Protein AF-A0A6P8PNQ9-F1 (afdb_monomer_lite)

Radius of gyration: 48.05 Å; chains: 1; bounding box: 79×51×148 Å

Secondary structure (DSSP, 8-state):
--HHHHHHHHHHHS--PPPPPGGGS-TTTTS-SS-SS------S----HHHHHH-PPTTB-TTS-TTT-BTGGGTT--HHHHHHH-SS--TTSTTTT--STT-SS----TTHHHHHHHHHH--SS--S--GGG--------

Foldseek 3Di:
DDPVVVVVVVVVVVPDDPDDPPVPDDPVVPDPPDDPDDPPPPPDDDDDPVCVVPVDPWQQDPVDDPVCRHCNVPTPPPPVVVQVPDPDHDPPDPCVVVPVVPPPDDPPPPCVVVVVCCCVPPDPPPDPADVVNDPPDDDDD

pLDDT: mean 72.53, std 11.44, range [48.56, 91.75]

InterPro domains:
  IPR027901 Cilia and flagella associated protein 90 [PF15074] (41-127)
  IPR027901 Cilia and flagella associated protein 90 [PTHR34444] (7-140)

Organism: Geotrypetes seraphini (NCBI:txid260995)

Sequence (141 aa):
MSLDEEIETELKHLKKHKELPVSAQSAFTCIPSRRAKSKEYKAGGHDSVFDSIYKRPTGYDQKIHRDDREHAKHQGLDIHGQEIARPVAVLSSSIYGRYLERRVDPINRNFVRMGIIALDFYRKNGISKSLEDGYGAVVPS

Structure (mmCIF, N/CA/C/O backbone):
data_AF-A0A6P8PNQ9-F1
#
_entry.id   AF-A0A6P8PNQ9-F1
#
loop_
_atom_site.group_PDB
_atom_site.id
_atom_site.type_symbol
_atom_site.label_atom_id
_atom_site.label_alt_id
_atom_site.label_comp_id
_atom_site.label_asym_id
_atom_site.label_entity_id
_atom_site.label_seq_id
_atom_site.pdbx_PDB_ins_code
_atom_site.Cartn_x
_atom_site.Cartn_y
_atom_site.Cartn_z
_atom_site.occupancy
_atom_site.B_iso_or_equiv
_atom_site.auth_seq_id
_atom_site.auth_comp_id
_atom_site.auth_asym_id
_atom_site.auth_atom_id
_atom_site.pdbx_PDB_model_num
ATOM 1 N N . MET A 1 1 ? 34.106 -3.502 -95.878 1.00 50.12 1 MET A N 1
ATOM 2 C CA . MET A 1 1 ? 34.460 -3.280 -94.464 1.00 50.12 1 MET A CA 1
ATOM 3 C C . MET A 1 1 ? 35.843 -2.663 -94.471 1.00 50.12 1 MET A C 1
ATOM 5 O O . MET A 1 1 ? 36.713 -3.202 -95.143 1.00 50.12 1 MET A O 1
ATOM 9 N N . SER A 1 2 ? 35.970 -1.450 -93.943 1.00 62.66 2 SER A N 1
ATOM 10 C CA . SER A 1 2 ? 37.160 -0.600 -94.060 1.00 62.66 2 SER A CA 1
ATOM 11 C C . SER A 1 2 ? 38.240 -1.041 -93.076 1.00 62.66 2 SER A C 1
ATOM 13 O O . SER A 1 2 ? 37.950 -1.230 -91.899 1.00 62.66 2 SER A O 1
ATOM 15 N N . LEU A 1 3 ? 39.481 -1.156 -93.562 1.00 63.66 3 LEU A N 1
ATOM 16 C CA . LEU A 1 3 ? 40.680 -1.545 -92.797 1.00 63.66 3 LEU A CA 1
ATOM 17 C C . LEU A 1 3 ? 40.914 -0.687 -91.536 1.00 63.66 3 LEU A C 1
ATOM 19 O O . LEU A 1 3 ? 41.590 -1.117 -90.605 1.00 63.66 3 LEU A O 1
ATOM 23 N N . ASP A 1 4 ? 40.314 0.501 -91.482 1.00 63.31 4 ASP A N 1
ATOM 24 C CA . ASP A 1 4 ? 40.421 1.437 -90.364 1.00 63.31 4 ASP A CA 1
ATOM 25 C C . ASP A 1 4 ? 39.646 0.980 -89.108 1.00 63.31 4 ASP A C 1
ATOM 27 O O . ASP A 1 4 ? 40.039 1.307 -87.987 1.00 63.31 4 ASP A O 1
ATOM 31 N N . GLU A 1 5 ? 38.584 0.175 -89.258 1.00 62.53 5 GLU A N 1
ATOM 32 C CA . GLU A 1 5 ? 37.795 -0.330 -88.119 1.00 62.53 5 GLU A CA 1
ATOM 33 C C . GLU A 1 5 ? 38.499 -1.491 -87.394 1.00 62.53 5 GLU A C 1
ATOM 35 O O . GLU A 1 5 ? 38.432 -1.591 -86.166 1.00 62.53 5 GLU A O 1
ATOM 40 N N . GLU A 1 6 ? 39.241 -2.333 -88.121 1.00 63.28 6 GLU A N 1
ATOM 41 C CA . GLU A 1 6 ? 40.021 -3.436 -87.537 1.00 63.28 6 GLU A CA 1
ATOM 42 C C . GLU A 1 6 ? 41.171 -2.906 -86.663 1.00 63.28 6 GLU A C 1
ATOM 44 O O . GLU A 1 6 ? 41.369 -3.382 -85.542 1.00 63.28 6 GLU A O 1
ATOM 49 N N . ILE A 1 7 ? 41.854 -1.841 -87.099 1.00 60.56 7 ILE A N 1
ATOM 50 C CA . ILE A 1 7 ? 42.962 -1.216 -86.355 1.00 60.56 7 ILE A CA 1
ATOM 51 C C . ILE A 1 7 ? 42.472 -0.607 -85.032 1.00 60.56 7 ILE A C 1
ATOM 53 O O . ILE A 1 7 ? 43.121 -0.758 -83.993 1.00 60.56 7 ILE A O 1
ATOM 57 N N . GLU A 1 8 ? 41.306 0.043 -85.026 1.00 59.78 8 GLU A N 1
ATOM 58 C CA . GLU A 1 8 ? 40.725 0.586 -83.794 1.00 59.78 8 GLU A CA 1
ATOM 59 C C . GLU A 1 8 ? 40.331 -0.499 -82.788 1.00 59.78 8 GLU A C 1
ATOM 61 O O . GLU A 1 8 ? 40.443 -0.286 -81.574 1.00 59.78 8 GLU A O 1
ATOM 66 N N . THR A 1 9 ? 39.849 -1.651 -83.260 1.00 59.84 9 THR A N 1
ATOM 67 C CA . THR A 1 9 ? 39.515 -2.769 -82.372 1.00 59.84 9 THR A CA 1
ATOM 68 C C . THR A 1 9 ? 40.773 -3.385 -81.767 1.00 59.84 9 THR A C 1
ATOM 70 O O . THR A 1 9 ? 40.828 -3.531 -80.548 1.00 59.84 9 THR A O 1
ATOM 73 N N . GLU A 1 10 ? 41.830 -3.623 -82.542 1.00 59.53 10 GLU A N 1
ATOM 74 C CA . GLU A 1 10 ? 43.122 -4.140 -82.057 1.00 59.53 10 GLU A CA 1
ATOM 75 C C . GLU A 1 10 ? 43.781 -3.211 -81.015 1.00 59.53 10 GLU A C 1
ATOM 77 O O . GLU A 1 10 ? 44.230 -3.654 -79.951 1.00 59.53 10 GLU A O 1
ATOM 82 N N . LEU A 1 11 ? 43.731 -1.890 -81.223 1.00 59.50 11 LEU A N 1
ATOM 83 C CA . LEU A 1 11 ? 44.262 -0.906 -80.268 1.00 59.50 11 LEU A CA 1
ATOM 84 C C . LEU A 1 11 ? 43.487 -0.852 -78.938 1.00 59.50 11 LEU A C 1
ATOM 86 O O . LEU A 1 11 ? 44.066 -0.511 -77.900 1.00 59.50 11 LEU A O 1
ATOM 90 N N . LYS A 1 12 ? 42.196 -1.213 -78.929 1.00 54.84 12 LYS A N 1
ATOM 91 C CA . LYS A 1 12 ? 41.378 -1.306 -77.703 1.00 54.84 12 LYS A CA 1
ATOM 92 C C . LYS A 1 12 ? 41.739 -2.540 -76.860 1.00 54.84 12 LYS A C 1
ATOM 94 O O . LYS A 1 12 ? 41.637 -2.476 -75.635 1.00 54.84 12 LYS A O 1
ATOM 99 N N . HIS A 1 13 ? 42.241 -3.617 -77.471 1.00 55.91 13 HIS A N 1
ATOM 100 C CA . HIS A 1 13 ? 42.681 -4.831 -76.766 1.00 55.91 13 HIS A CA 1
ATOM 101 C C . HIS A 1 13 ? 44.096 -4.708 -76.165 1.00 55.91 13 HIS A C 1
ATOM 103 O O . HIS A 1 13 ? 44.398 -5.365 -75.166 1.00 55.91 13 HIS A O 1
ATOM 109 N N . LEU A 1 14 ? 44.934 -3.811 -76.698 1.00 51.44 14 LEU A N 1
ATOM 110 C CA . LEU A 1 14 ? 46.317 -3.573 -76.251 1.00 51.44 14 LEU A CA 1
ATOM 111 C C . LEU A 1 14 ? 46.456 -2.708 -74.979 1.00 51.44 14 LEU A C 1
ATOM 113 O O . LEU A 1 14 ? 47.542 -2.629 -74.407 1.00 51.44 14 LEU A O 1
ATOM 117 N N . LYS A 1 15 ? 45.374 -2.095 -74.476 1.00 49.41 15 LYS A N 1
ATOM 118 C CA . LYS A 1 15 ? 45.369 -1.269 -73.245 1.00 49.41 15 LYS A CA 1
ATOM 119 C C . LYS A 1 15 ? 45.020 -2.042 -71.964 1.00 49.41 15 LYS A C 1
ATOM 121 O O . LYS A 1 15 ? 44.459 -1.477 -71.027 1.00 49.41 15 LYS A O 1
ATOM 126 N N . LYS A 1 16 ? 45.352 -3.331 -71.874 1.00 52.56 16 LYS A N 1
ATOM 127 C CA . LYS A 1 16 ? 45.341 -4.036 -70.582 1.00 52.56 16 LYS A CA 1
ATOM 128 C C . LYS A 1 16 ? 46.708 -3.873 -69.928 1.00 52.56 16 LYS A C 1
ATOM 130 O O . LYS A 1 16 ? 47.699 -4.418 -70.408 1.00 52.56 16 LYS A O 1
ATOM 135 N N . HIS A 1 17 ? 46.774 -3.108 -68.840 1.00 55.28 17 HIS A N 1
ATOM 136 C CA . HIS A 1 17 ? 47.974 -3.072 -68.008 1.00 55.28 17 HIS A CA 1
ATOM 137 C C . HIS A 1 17 ? 48.250 -4.489 -67.495 1.00 55.28 17 HIS A C 1
ATOM 139 O O . HIS A 1 17 ? 47.367 -5.114 -66.912 1.00 55.28 17 HIS A O 1
ATOM 145 N N . LYS A 1 18 ? 49.456 -5.010 -67.757 1.00 61.34 18 LYS A N 1
ATOM 146 C CA . LYS A 1 18 ? 49.891 -6.310 -67.233 1.00 61.34 18 LYS A CA 1
ATOM 147 C C . LYS A 1 18 ? 49.781 -6.268 -65.711 1.00 61.34 18 LYS A C 1
ATOM 149 O O . LYS A 1 18 ? 50.406 -5.418 -65.079 1.00 61.34 18 LYS A O 1
ATOM 154 N N . GLU A 1 19 ? 48.979 -7.159 -65.141 1.00 69.50 19 GLU A N 1
ATOM 155 C CA . GLU A 1 19 ? 48.888 -7.298 -63.693 1.00 69.50 19 GLU A CA 1
ATOM 156 C C . GLU A 1 19 ? 50.256 -7.737 -63.165 1.00 69.50 19 GLU A C 1
ATOM 158 O O . GLU A 1 19 ? 50.859 -8.691 -63.662 1.00 69.50 19 GLU A O 1
ATOM 163 N N . LEU A 1 20 ? 50.784 -6.996 -62.191 1.00 75.94 20 LEU A N 1
ATOM 164 C CA . LEU A 1 20 ? 52.012 -7.385 -61.507 1.00 75.94 20 LEU A CA 1
ATOM 165 C C . LEU A 1 20 ? 51.790 -8.740 -60.812 1.00 75.94 20 LEU A C 1
ATOM 167 O O . LEU A 1 20 ? 50.669 -9.010 -60.363 1.00 75.94 20 LEU A O 1
ATOM 171 N N . PRO A 1 21 ? 52.826 -9.592 -60.690 1.00 81.31 21 PRO A N 1
ATOM 172 C CA . PRO A 1 21 ? 52.711 -10.838 -59.940 1.00 81.31 21 PRO A CA 1
ATOM 173 C C . PRO A 1 21 ? 52.250 -10.550 -58.508 1.00 81.31 21 PRO A C 1
ATOM 175 O O . PRO A 1 21 ? 52.577 -9.504 -57.952 1.00 81.31 21 PRO A O 1
ATOM 178 N N . VAL A 1 22 ? 51.512 -11.483 -57.900 1.00 72.62 22 VAL A N 1
ATOM 179 C CA . VAL A 1 22 ? 50.863 -11.310 -56.582 1.00 72.62 22 VAL A CA 1
ATOM 180 C C . VAL A 1 22 ? 51.835 -10.815 -55.501 1.00 72.62 22 VAL A C 1
ATOM 182 O O . VAL A 1 22 ? 51.461 -9.999 -54.667 1.00 72.62 22 VAL A O 1
ATOM 185 N N . SER A 1 23 ? 53.100 -11.242 -55.550 1.00 77.44 23 SER A N 1
ATOM 186 C CA . SER A 1 23 ? 54.154 -10.814 -54.618 1.00 77.44 23 SER A CA 1
ATOM 187 C C . SER A 1 23 ? 54.575 -9.345 -54.752 1.00 77.44 23 SER A C 1
ATOM 189 O O . SER A 1 23 ? 55.142 -8.792 -53.815 1.00 77.44 23 SER A O 1
ATOM 191 N N . ALA A 1 24 ? 54.313 -8.713 -55.898 1.00 79.00 24 ALA A N 1
ATOM 192 C CA . ALA A 1 24 ? 54.629 -7.316 -56.193 1.00 79.00 24 ALA A CA 1
ATOM 193 C C . ALA A 1 24 ? 53.394 -6.396 -56.139 1.00 79.00 24 ALA A C 1
ATOM 195 O O . ALA A 1 24 ? 53.514 -5.190 -56.360 1.00 79.00 24 ALA A O 1
ATOM 196 N N . GLN A 1 25 ? 52.206 -6.941 -55.858 1.00 79.38 25 GLN A N 1
ATOM 197 C CA . GLN A 1 25 ? 51.001 -6.142 -55.660 1.00 79.38 25 GLN A CA 1
ATOM 198 C C . GLN A 1 25 ? 51.011 -5.521 -54.257 1.00 79.38 25 GLN A C 1
ATOM 200 O O . GLN A 1 25 ? 51.258 -6.191 -53.257 1.00 79.38 25 GLN A O 1
ATOM 205 N N . SER A 1 26 ? 50.741 -4.218 -54.175 1.00 81.19 26 SER A N 1
ATOM 206 C CA . SER A 1 26 ? 50.603 -3.522 -52.893 1.00 81.19 26 SER A CA 1
ATOM 207 C C . SER A 1 26 ? 49.294 -3.920 -52.212 1.00 81.19 26 SER A C 1
ATOM 209 O O . SER A 1 26 ? 48.261 -4.027 -52.864 1.00 81.19 26 SER A O 1
ATOM 211 N N . ALA A 1 27 ? 49.286 -4.049 -50.883 1.00 72.31 27 ALA A N 1
ATOM 212 C CA . ALA A 1 27 ? 48.068 -4.352 -50.120 1.00 72.31 27 ALA A CA 1
ATOM 213 C C . ALA A 1 27 ? 46.919 -3.348 -50.372 1.00 72.31 27 ALA A C 1
ATOM 215 O O . ALA A 1 27 ? 45.748 -3.667 -50.168 1.00 72.31 27 ALA A O 1
ATOM 216 N N . PHE A 1 28 ? 47.243 -2.145 -50.855 1.00 72.69 28 PHE A N 1
ATOM 217 C CA . PHE A 1 28 ? 46.276 -1.091 -51.150 1.00 72.69 28 PHE A CA 1
ATOM 218 C C . PHE A 1 28 ? 45.664 -1.172 -52.560 1.00 72.69 28 PHE A C 1
ATOM 220 O O . PHE A 1 28 ? 44.659 -0.508 -52.802 1.00 72.69 28 PHE A O 1
ATOM 227 N N . THR A 1 29 ? 46.195 -1.985 -53.486 1.00 71.75 29 THR A N 1
ATOM 228 C CA . THR A 1 29 ? 45.613 -2.118 -54.842 1.00 71.75 29 THR A CA 1
ATOM 229 C C . THR A 1 29 ? 44.303 -2.901 -54.845 1.00 71.75 29 THR A C 1
ATOM 231 O O . THR A 1 29 ? 43.481 -2.708 -55.734 1.00 71.75 29 THR A O 1
ATOM 234 N N . CYS A 1 30 ? 44.077 -3.747 -53.837 1.00 67.62 30 CYS A N 1
ATOM 235 C CA . CYS A 1 30 ? 42.859 -4.549 -53.691 1.00 67.62 30 CYS A CA 1
ATOM 236 C C . CYS A 1 30 ? 41.751 -3.826 -52.899 1.00 67.62 30 CYS A C 1
ATOM 238 O O . CYS A 1 30 ? 40.717 -4.413 -52.584 1.00 67.62 30 CYS A O 1
ATOM 240 N N . ILE A 1 31 ? 41.938 -2.548 -52.549 1.00 73.00 31 ILE A N 1
ATOM 241 C CA . ILE A 1 31 ? 40.913 -1.782 -51.840 1.00 73.00 31 ILE A CA 1
ATOM 242 C C . ILE A 1 31 ? 39.982 -1.149 -52.881 1.00 73.00 31 ILE A C 1
ATOM 244 O O . ILE A 1 31 ? 40.389 -0.216 -53.576 1.00 73.00 31 ILE A O 1
ATOM 248 N N . PRO A 1 32 ? 38.729 -1.618 -53.017 1.00 74.06 32 PRO A N 1
ATOM 249 C CA . PRO A 1 32 ? 37.796 -1.032 -53.966 1.00 74.06 32 PRO A CA 1
ATOM 250 C C . PRO A 1 32 ? 37.542 0.439 -53.617 1.00 74.06 32 PRO A C 1
ATOM 252 O O . PRO A 1 32 ? 37.218 0.776 -52.477 1.00 74.06 32 PRO A O 1
ATOM 255 N N . SER A 1 33 ? 37.646 1.317 -54.618 1.00 69.31 33 SER A N 1
ATOM 256 C CA . SER A 1 33 ? 37.490 2.776 -54.478 1.00 69.31 33 SER A CA 1
ATOM 257 C C . SER A 1 33 ? 36.119 3.205 -53.941 1.00 69.31 33 SER A C 1
ATOM 259 O O . SER A 1 33 ? 35.973 4.297 -53.389 1.00 69.31 33 SER A O 1
ATOM 261 N N . ARG A 1 34 ? 35.104 2.341 -54.061 1.00 65.12 34 ARG A N 1
ATOM 262 C CA . ARG A 1 34 ? 33.787 2.504 -53.442 1.00 65.12 34 ARG A CA 1
ATOM 263 C C . ARG A 1 34 ? 33.301 1.204 -52.822 1.00 65.12 34 ARG A C 1
ATOM 265 O O . ARG A 1 34 ? 33.360 0.135 -53.422 1.00 65.12 34 ARG A O 1
ATOM 272 N N . ARG A 1 35 ? 32.713 1.328 -51.632 1.00 65.81 35 ARG A N 1
ATOM 273 C CA . ARG A 1 35 ? 31.937 0.261 -50.997 1.00 65.81 35 ARG A CA 1
ATOM 274 C C . ARG A 1 35 ? 30.667 0.039 -51.830 1.00 65.81 35 ARG A C 1
ATOM 276 O O . ARG A 1 35 ? 29.789 0.890 -51.825 1.00 65.81 35 ARG A O 1
ATOM 283 N N . ALA A 1 36 ? 30.575 -1.084 -52.544 1.00 65.06 36 ALA A N 1
ATOM 284 C CA . ALA A 1 36 ? 29.428 -1.406 -53.407 1.00 65.06 36 ALA A CA 1
ATOM 285 C C . ALA A 1 36 ? 28.117 -1.657 -52.636 1.00 65.06 36 ALA A C 1
ATOM 287 O O . ALA A 1 36 ? 27.040 -1.664 -53.222 1.00 65.06 36 ALA A O 1
ATOM 288 N N . LYS A 1 37 ? 28.201 -1.871 -51.319 1.00 62.41 37 LYS A N 1
ATOM 289 C CA . LYS A 1 37 ? 27.037 -2.083 -50.459 1.00 62.41 37 LYS A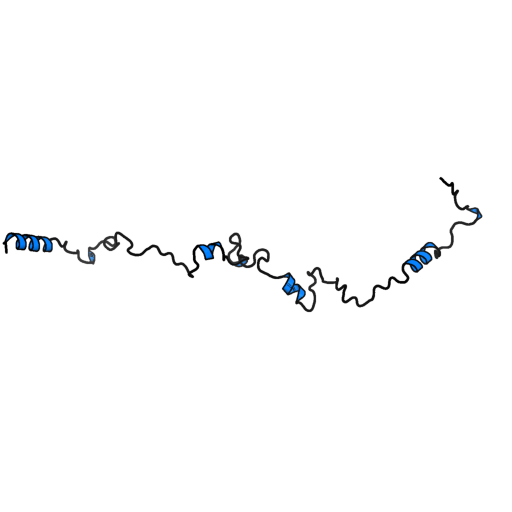 CA 1
ATOM 290 C C . LYS A 1 37 ? 26.664 -0.791 -49.743 1.00 62.41 37 LYS A C 1
ATOM 292 O O . LYS A 1 37 ? 27.542 -0.110 -49.201 1.00 62.41 37 LYS A O 1
ATOM 297 N N . SER A 1 38 ? 25.364 -0.500 -49.699 1.00 62.28 38 SER A N 1
ATOM 298 C CA . SER A 1 38 ? 24.780 0.474 -48.777 1.00 62.28 38 SER A CA 1
ATOM 299 C C . SER A 1 38 ? 25.313 0.203 -47.365 1.00 62.28 38 SER A C 1
ATOM 301 O O . SER A 1 38 ? 25.502 -0.945 -46.953 1.00 62.28 38 SER A O 1
ATOM 303 N N . LYS A 1 39 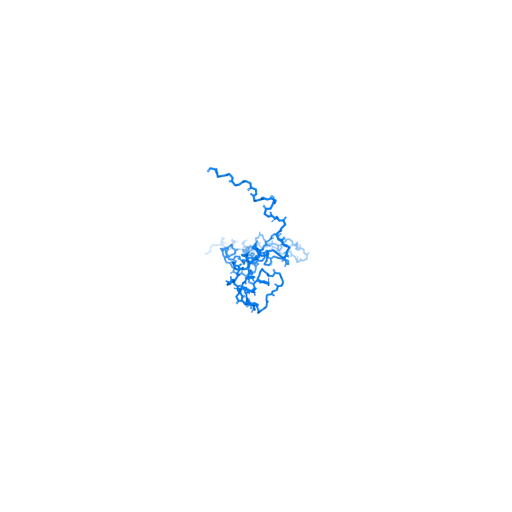? 25.624 1.266 -46.616 1.00 59.72 39 LYS A N 1
ATOM 304 C CA . LYS A 1 39 ? 26.013 1.176 -45.202 1.00 59.72 39 LYS A CA 1
ATOM 305 C C . LYS A 1 39 ? 24.762 0.832 -44.383 1.00 59.72 39 LYS A C 1
ATOM 307 O O . LYS A 1 39 ? 24.223 1.660 -43.664 1.00 59.72 39 LYS A O 1
ATOM 312 N N . GLU A 1 40 ? 24.262 -0.385 -44.535 1.00 55.97 40 GLU A N 1
ATOM 313 C CA . GLU A 1 40 ? 23.192 -0.899 -43.695 1.00 55.97 40 GLU A CA 1
ATOM 314 C C . GLU A 1 40 ? 23.811 -1.375 -42.386 1.00 55.97 40 GLU A C 1
ATOM 316 O O . GLU A 1 40 ? 24.274 -2.506 -42.254 1.00 55.97 40 GLU A O 1
ATOM 321 N N . TYR A 1 41 ? 23.849 -0.480 -41.402 1.00 52.53 41 TYR A N 1
ATOM 322 C CA . TYR A 1 41 ? 24.041 -0.866 -40.011 1.00 52.53 41 TYR A CA 1
ATOM 323 C C . TYR A 1 41 ? 22.769 -1.580 -39.538 1.00 52.53 41 TYR A C 1
ATOM 325 O O . TYR A 1 41 ? 21.961 -1.006 -38.819 1.00 52.53 41 TYR A O 1
ATOM 333 N N . LYS A 1 42 ? 22.539 -2.823 -39.970 1.00 53.94 42 LYS A N 1
ATOM 334 C CA . LYS A 1 42 ? 21.472 -3.645 -39.386 1.00 53.94 42 LYS A CA 1
ATOM 335 C C . LYS A 1 42 ? 22.019 -4.359 -38.165 1.00 53.94 42 LYS A C 1
ATOM 337 O O . LYS A 1 42 ? 22.294 -5.554 -38.185 1.00 53.94 42 LYS A O 1
ATOM 342 N N . ALA A 1 43 ? 22.215 -3.586 -37.104 1.00 49.44 43 ALA A N 1
ATOM 343 C CA . ALA A 1 43 ? 22.347 -4.142 -35.772 1.00 49.44 43 ALA A CA 1
ATOM 344 C C . ALA A 1 43 ? 20.939 -4.502 -35.275 1.00 49.44 43 ALA A C 1
ATOM 346 O O . ALA A 1 43 ? 20.243 -3.635 -34.773 1.00 49.44 43 ALA A O 1
ATOM 347 N N . GLY A 1 44 ? 20.543 -5.764 -35.479 1.00 48.56 44 GLY A N 1
ATOM 348 C CA . GLY A 1 44 ? 19.503 -6.472 -34.719 1.00 48.56 44 GLY A CA 1
ATOM 349 C C . GLY A 1 44 ? 18.060 -5.959 -34.821 1.00 48.56 44 GLY A C 1
ATOM 350 O O . GLY A 1 44 ? 17.739 -4.911 -34.288 1.00 48.56 44 GLY A O 1
ATOM 351 N N . GLY A 1 45 ? 17.175 -6.783 -35.394 1.00 53.53 45 GLY A N 1
ATOM 352 C CA . GLY A 1 45 ? 15.718 -6.654 -35.243 1.00 53.53 45 GLY A CA 1
ATOM 353 C C . GLY A 1 45 ? 15.096 -5.535 -36.078 1.00 53.53 45 GLY A C 1
ATOM 354 O O . GLY A 1 45 ? 15.391 -4.359 -35.913 1.00 53.53 45 GLY A O 1
ATOM 355 N N . HIS A 1 46 ? 14.232 -5.899 -37.019 1.00 52.16 46 HIS A N 1
ATOM 356 C CA . HIS A 1 46 ? 13.524 -4.944 -37.864 1.00 52.16 46 HIS A CA 1
ATOM 357 C C . HIS A 1 46 ? 12.389 -4.249 -37.097 1.00 52.16 46 HIS A C 1
ATOM 359 O O . HIS A 1 46 ? 11.230 -4.609 -37.270 1.00 52.16 46 HIS A O 1
ATOM 365 N N . ASP A 1 47 ? 12.719 -3.217 -36.328 1.00 62.84 47 ASP A N 1
ATOM 366 C CA . ASP A 1 47 ? 11.756 -2.188 -35.942 1.00 62.84 47 ASP A CA 1
ATOM 367 C C . ASP A 1 47 ? 11.917 -0.998 -36.892 1.00 62.84 47 ASP A C 1
ATOM 369 O O . ASP A 1 47 ? 13.032 -0.569 -37.211 1.00 62.84 47 ASP A O 1
ATOM 373 N N . SER A 1 48 ? 10.804 -0.471 -37.405 1.00 77.25 48 SER A N 1
ATOM 374 C CA . SER A 1 48 ? 10.841 0.778 -38.166 1.00 77.25 48 SER A CA 1
ATOM 375 C C . SER A 1 48 ? 11.437 1.894 -37.292 1.00 77.25 48 SER A C 1
ATOM 377 O O . SER A 1 48 ? 11.323 1.857 -36.067 1.00 77.25 48 SER A O 1
ATOM 379 N N . VAL A 1 49 ? 12.062 2.921 -37.890 1.00 80.38 49 VAL A N 1
ATOM 380 C CA . VAL A 1 49 ? 12.570 4.082 -37.121 1.00 80.38 49 VAL A CA 1
ATOM 381 C C . VAL A 1 49 ? 11.466 4.652 -36.224 1.00 80.38 49 VAL A C 1
ATOM 383 O O . VAL A 1 49 ? 11.718 5.001 -35.074 1.00 80.38 49 VAL A O 1
ATOM 386 N N . PHE A 1 50 ? 10.230 4.655 -36.722 1.00 83.00 50 PHE A N 1
ATOM 387 C CA . PHE A 1 50 ? 9.044 4.993 -35.951 1.00 83.00 50 PHE A CA 1
ATOM 388 C C . PHE A 1 50 ? 8.882 4.091 -34.715 1.00 83.00 50 PHE A C 1
ATOM 390 O O . PHE A 1 50 ? 8.885 4.591 -33.593 1.00 83.00 50 PHE A O 1
ATOM 397 N N . ASP A 1 51 ? 8.821 2.771 -34.885 1.00 79.38 51 ASP A N 1
ATOM 398 C CA . ASP A 1 51 ? 8.667 1.835 -33.765 1.00 79.38 51 ASP A CA 1
ATOM 399 C C . ASP A 1 51 ? 9.807 1.958 -32.741 1.00 79.38 51 ASP A C 1
ATOM 401 O O . ASP A 1 51 ? 9.548 1.996 -31.543 1.00 79.38 51 ASP A O 1
ATOM 405 N N . SER A 1 52 ? 11.054 2.159 -33.171 1.00 72.31 52 SER A N 1
ATOM 406 C CA . SER A 1 52 ? 12.182 2.371 -32.243 1.00 72.31 52 SER A CA 1
ATOM 407 C C . SER A 1 52 ? 12.065 3.641 -31.382 1.00 72.31 52 SER A C 1
ATOM 409 O O . SER A 1 52 ? 12.608 3.720 -30.274 1.00 72.31 52 SER A O 1
ATOM 411 N N . ILE A 1 53 ? 11.373 4.667 -31.886 1.00 74.75 53 ILE A N 1
ATOM 412 C CA . ILE A 1 53 ? 11.162 5.928 -31.172 1.00 74.75 53 ILE A CA 1
ATOM 413 C C . ILE A 1 53 ? 9.938 5.814 -30.261 1.00 74.75 53 ILE A C 1
ATOM 415 O O . ILE A 1 53 ? 10.009 6.240 -29.108 1.00 74.75 53 ILE A O 1
ATOM 419 N N . TYR A 1 54 ? 8.848 5.227 -30.758 1.00 77.62 54 TYR A N 1
ATOM 420 C CA . TYR A 1 54 ? 7.532 5.278 -30.114 1.00 77.62 54 TYR A CA 1
ATOM 421 C C . TYR A 1 54 ? 7.143 4.007 -29.347 1.00 77.62 54 TYR A C 1
ATOM 423 O O . TYR A 1 54 ? 6.337 4.092 -28.426 1.00 77.62 54 TYR A O 1
ATOM 431 N N . LYS A 1 55 ? 7.721 2.846 -29.668 1.00 76.44 55 LYS A N 1
ATOM 432 C CA . LYS A 1 55 ? 7.493 1.560 -28.984 1.00 76.44 55 LYS A CA 1
ATOM 433 C C . LYS A 1 55 ? 8.684 1.140 -28.123 1.00 76.44 55 LYS A C 1
ATOM 435 O O . LYS A 1 55 ? 8.974 -0.048 -27.992 1.00 76.44 55 LYS A O 1
ATOM 440 N N . ARG A 1 56 ? 9.400 2.095 -27.520 1.00 73.06 56 ARG A N 1
ATOM 441 C CA . ARG A 1 56 ? 10.425 1.723 -26.535 1.00 73.06 56 ARG A CA 1
ATOM 442 C C . ARG A 1 56 ? 9.767 0.977 -25.375 1.00 73.06 56 ARG A C 1
ATOM 444 O O . ARG A 1 56 ? 8.708 1.416 -24.920 1.00 73.06 56 ARG A O 1
ATOM 451 N N . PRO A 1 57 ? 10.391 -0.100 -24.873 1.00 72.69 57 PRO A N 1
ATOM 452 C CA . PRO A 1 57 ? 9.882 -0.797 -23.706 1.00 72.69 57 PRO A CA 1
ATOM 453 C C . PRO A 1 57 ? 9.759 0.193 -22.544 1.00 72.69 57 PRO A C 1
ATOM 455 O O . PRO A 1 57 ? 10.716 0.877 -22.167 1.00 72.69 57 PRO A O 1
ATOM 458 N N . THR A 1 58 ? 8.545 0.314 -22.012 1.00 71.44 58 THR A N 1
ATOM 459 C CA . THR A 1 58 ? 8.250 1.142 -20.844 1.00 71.44 58 THR A CA 1
ATOM 460 C C . THR A 1 58 ? 9.047 0.623 -19.652 1.00 71.44 58 THR A C 1
ATOM 462 O O . THR A 1 58 ? 8.983 -0.566 -19.353 1.00 71.44 58 THR A O 1
ATOM 465 N N . GLY A 1 59 ? 9.789 1.501 -18.974 1.00 72.81 59 GLY A N 1
ATOM 466 C CA . GLY A 1 59 ? 10.642 1.131 -17.839 1.00 72.81 59 GLY A CA 1
ATOM 467 C C . GLY A 1 59 ? 12.127 0.950 -18.162 1.00 72.81 59 GLY A C 1
ATOM 468 O O . GLY A 1 59 ? 12.880 0.604 -17.260 1.00 72.81 59 GLY A O 1
ATOM 469 N N . TYR A 1 60 ? 12.556 1.219 -19.402 1.00 78.00 60 TYR A N 1
ATOM 470 C CA . TYR A 1 60 ? 13.974 1.302 -19.764 1.00 78.00 60 TYR A CA 1
ATOM 471 C C . TYR A 1 60 ? 14.542 2.705 -19.489 1.00 78.00 60 TYR A C 1
ATOM 473 O O . TYR A 1 60 ? 14.227 3.660 -20.208 1.00 78.00 60 TYR A O 1
ATOM 481 N N . ASP A 1 61 ? 15.415 2.838 -18.486 1.00 85.31 61 ASP A N 1
ATOM 482 C CA . ASP A 1 61 ? 16.155 4.082 -18.222 1.00 85.31 61 ASP A CA 1
ATOM 483 C C . ASP A 1 61 ? 17.587 3.990 -18.772 1.00 85.31 61 ASP A C 1
ATOM 485 O O . ASP A 1 61 ? 18.430 3.232 -18.302 1.00 85.31 61 ASP A O 1
ATOM 489 N N . GLN A 1 62 ? 17.890 4.787 -19.797 1.00 83.81 62 GLN A N 1
AT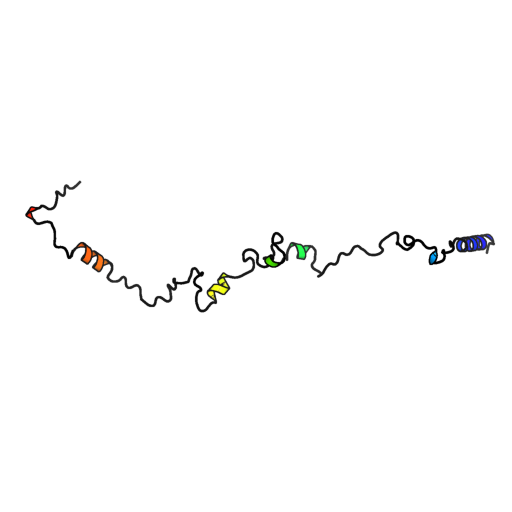OM 490 C CA . GLN A 1 62 ? 19.213 4.800 -20.431 1.00 83.81 62 GLN A CA 1
ATOM 491 C C . GLN A 1 62 ? 20.305 5.466 -19.578 1.00 83.81 62 GLN A C 1
ATOM 493 O O . GLN A 1 62 ? 21.484 5.353 -19.916 1.00 83.81 62 GLN A O 1
ATOM 498 N N . LYS A 1 63 ? 19.930 6.204 -18.523 1.00 87.06 63 LYS A N 1
ATOM 499 C CA . LYS A 1 63 ? 20.865 6.976 -17.689 1.00 87.06 63 LYS A CA 1
ATOM 500 C C . LYS A 1 63 ? 21.543 6.136 -16.612 1.00 87.06 63 LYS A C 1
ATOM 502 O O . LYS A 1 63 ? 22.537 6.584 -16.048 1.00 87.06 63 LYS A O 1
ATOM 507 N N . ILE A 1 64 ? 21.007 4.956 -16.322 1.00 88.38 64 ILE A N 1
ATOM 508 C CA . ILE A 1 64 ? 21.526 4.060 -15.291 1.00 88.38 64 ILE A CA 1
ATOM 509 C C . ILE A 1 64 ? 22.378 2.941 -15.893 1.00 88.38 64 ILE A C 1
ATOM 511 O O . ILE A 1 64 ? 22.434 2.739 -17.118 1.00 88.38 64 ILE A O 1
ATOM 515 N N . HIS A 1 65 ? 23.103 2.256 -15.008 1.00 91.75 65 HIS A N 1
ATOM 516 C CA . HIS A 1 65 ? 23.982 1.156 -15.376 1.00 91.75 65 HIS A CA 1
ATOM 517 C C . HIS A 1 65 ? 23.210 0.073 -16.131 1.00 91.75 65 HIS A C 1
ATOM 519 O O . HIS A 1 65 ? 22.021 -0.114 -15.892 1.00 91.75 65 HIS A O 1
ATOM 525 N N . ARG A 1 66 ? 23.889 -0.621 -17.060 1.00 86.00 66 ARG A N 1
ATOM 526 C CA . ARG A 1 66 ? 23.273 -1.576 -17.995 1.00 86.00 66 ARG A CA 1
ATOM 527 C C . ARG A 1 66 ? 22.397 -2.613 -17.288 1.00 86.00 66 ARG A C 1
ATOM 529 O O . ARG A 1 66 ? 21.332 -2.922 -17.811 1.00 86.00 66 ARG A O 1
ATOM 536 N N . ASP A 1 67 ? 22.841 -3.077 -16.127 1.00 84.19 67 ASP A N 1
ATOM 537 C CA . ASP A 1 67 ? 22.174 -4.129 -15.355 1.00 84.19 67 ASP A CA 1
ATOM 538 C C . ASP A 1 67 ? 20.935 -3.623 -14.597 1.00 84.19 67 ASP A C 1
ATOM 540 O O . ASP A 1 67 ? 20.008 -4.389 -14.374 1.00 84.19 67 ASP A O 1
ATOM 544 N N . ASP A 1 68 ? 20.874 -2.325 -14.280 1.00 85.12 68 ASP A N 1
ATOM 545 C CA . ASP A 1 68 ? 19.760 -1.722 -13.534 1.00 85.12 68 ASP A CA 1
ATOM 546 C C . ASP A 1 68 ? 18.716 -1.064 -14.449 1.00 85.12 68 ASP A C 1
ATOM 548 O O . ASP A 1 68 ? 17.709 -0.555 -13.963 1.00 85.12 68 ASP A O 1
ATOM 552 N N . ARG A 1 69 ? 18.955 -1.022 -15.772 1.00 87.44 69 ARG A N 1
ATOM 553 C CA . ARG A 1 69 ? 18.109 -0.291 -16.744 1.00 87.44 69 ARG A CA 1
ATOM 554 C C . ARG A 1 69 ? 16.663 -0.732 -16.739 1.00 87.44 69 ARG A C 1
ATOM 556 O O . ARG A 1 69 ? 15.793 0.077 -17.057 1.00 87.44 69 ARG A O 1
ATOM 563 N N . GLU A 1 70 ? 16.442 -2.008 -16.470 1.00 84.19 70 GLU A N 1
ATOM 564 C CA . GLU A 1 70 ? 15.129 -2.619 -16.488 1.00 84.19 70 GLU A CA 1
ATOM 565 C C . GLU A 1 70 ? 14.378 -2.290 -15.195 1.00 84.19 70 GLU A C 1
ATOM 567 O O . GLU A 1 70 ? 14.895 -2.451 -14.093 1.00 84.19 70 GLU A O 1
ATOM 572 N N . HIS A 1 71 ? 13.144 -1.802 -15.333 1.00 84.56 71 HIS A N 1
ATOM 573 C CA . HIS A 1 71 ? 12.277 -1.438 -14.210 1.00 84.56 71 HIS A CA 1
ATOM 574 C C . HIS A 1 71 ? 12.855 -0.381 -13.264 1.00 84.56 71 HIS A C 1
ATOM 576 O O . HIS A 1 71 ? 12.522 -0.332 -12.073 1.00 84.56 71 HIS A O 1
ATOM 582 N N . ALA A 1 72 ? 13.670 0.524 -13.809 1.00 87.19 72 ALA A N 1
ATOM 583 C CA . ALA A 1 72 ? 14.175 1.686 -13.096 1.00 87.19 72 ALA A CA 1
ATOM 584 C C . ALA A 1 72 ? 13.035 2.412 -12.367 1.00 87.19 72 ALA A C 1
ATOM 586 O O . ALA A 1 72 ? 12.002 2.727 -12.965 1.00 87.19 72 ALA A O 1
ATOM 587 N N . LYS A 1 73 ? 13.210 2.695 -11.070 1.00 84.56 73 LYS A N 1
ATOM 588 C CA . LYS A 1 73 ? 12.187 3.359 -10.234 1.00 84.56 73 LYS A CA 1
ATOM 589 C C . LYS A 1 73 ? 10.830 2.643 -10.248 1.00 84.56 73 LYS A C 1
ATOM 591 O O . LYS A 1 73 ? 9.794 3.295 -10.144 1.00 84.56 73 LYS A O 1
ATOM 596 N N . HIS A 1 74 ? 10.841 1.321 -10.406 1.00 82.31 74 HIS A N 1
ATOM 597 C CA . HIS A 1 74 ? 9.646 0.485 -10.485 1.00 82.31 74 HIS A CA 1
ATOM 598 C C . HIS A 1 74 ? 8.742 0.767 -11.6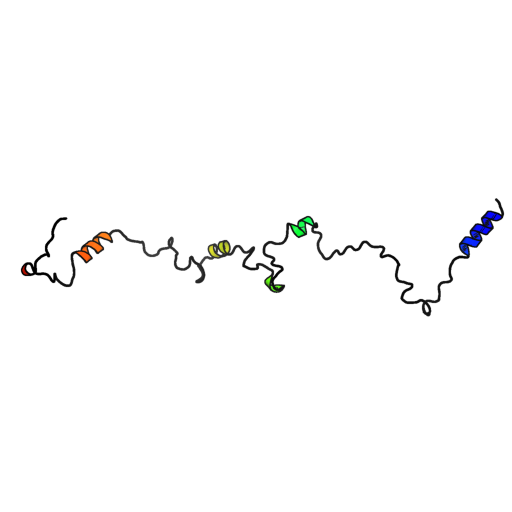96 1.00 82.31 74 HIS A C 1
ATOM 600 O O . HIS A 1 74 ? 7.574 0.380 -11.710 1.00 82.31 74 HIS A O 1
ATOM 606 N N . GLN A 1 75 ? 9.255 1.434 -12.734 1.00 82.56 75 GLN A N 1
ATOM 607 C CA . GLN A 1 75 ? 8.478 1.689 -13.942 1.00 82.56 75 GLN A CA 1
ATOM 608 C C . GLN A 1 75 ? 8.189 0.384 -14.696 1.00 82.56 75 GLN A C 1
ATOM 610 O O . GLN A 1 75 ? 9.083 -0.421 -14.955 1.00 82.56 75 GLN A O 1
ATOM 615 N N . GLY A 1 76 ? 6.925 0.182 -15.067 1.00 81.00 76 GLY A N 1
ATOM 616 C CA . GLY A 1 76 ? 6.478 -1.034 -15.754 1.00 81.00 76 GLY A CA 1
ATOM 617 C C . GLY A 1 76 ? 6.222 -2.233 -14.833 1.00 81.00 76 GLY A C 1
ATOM 618 O O . GLY A 1 76 ? 5.851 -3.288 -15.336 1.00 81.00 76 GLY A O 1
ATOM 619 N N . LEU A 1 77 ? 6.372 -2.083 -13.511 1.00 84.81 77 LEU A N 1
ATOM 620 C CA . LEU A 1 77 ? 5.958 -3.091 -12.535 1.00 84.81 77 LEU A CA 1
ATOM 621 C C . LEU A 1 77 ? 4.619 -2.697 -11.905 1.00 84.81 77 LEU A C 1
ATOM 623 O O . LEU A 1 77 ? 4.489 -1.614 -11.336 1.00 84.81 77 LEU A O 1
ATOM 627 N N . ASP A 1 78 ? 3.638 -3.599 -11.946 1.00 88.56 78 ASP A N 1
ATOM 628 C CA . ASP A 1 78 ? 2.398 -3.455 -11.175 1.00 88.56 78 ASP A CA 1
ATOM 629 C C . ASP A 1 78 ? 2.600 -3.955 -9.739 1.00 88.56 78 ASP A C 1
ATOM 631 O O . ASP A 1 78 ? 2.155 -5.035 -9.346 1.00 88.56 78 ASP A O 1
ATOM 635 N N . ILE A 1 79 ? 3.332 -3.168 -8.950 1.00 85.00 79 ILE A N 1
ATOM 636 C CA . ILE A 1 79 ? 3.606 -3.494 -7.544 1.00 85.00 79 ILE A CA 1
ATOM 637 C C . ILE A 1 79 ? 2.303 -3.567 -6.752 1.00 85.00 79 ILE A C 1
ATOM 639 O O . ILE A 1 79 ? 2.140 -4.449 -5.916 1.00 85.00 79 ILE A O 1
ATOM 643 N N . HIS A 1 80 ? 1.358 -2.670 -7.030 1.00 85.62 80 HIS A N 1
ATOM 644 C CA . HIS A 1 80 ? 0.113 -2.596 -6.281 1.00 85.62 80 HIS A CA 1
ATOM 645 C C . HIS A 1 80 ? -0.761 -3.836 -6.493 1.00 85.62 80 HIS A C 1
ATOM 647 O O . HIS A 1 80 ? -1.205 -4.439 -5.515 1.00 85.62 80 HIS A O 1
ATOM 653 N N . GLY A 1 81 ? -0.961 -4.256 -7.746 1.00 88.00 81 GLY A N 1
ATOM 654 C CA . GLY A 1 81 ? -1.707 -5.473 -8.060 1.00 88.00 81 GLY A CA 1
ATOM 655 C C . GLY A 1 81 ? -1.049 -6.715 -7.462 1.00 88.00 81 GLY A C 1
ATOM 656 O O . GLY A 1 81 ? -1.728 -7.555 -6.870 1.00 88.00 81 GLY A O 1
ATOM 657 N N . GLN A 1 82 ? 0.283 -6.798 -7.523 1.00 88.56 82 GLN A N 1
ATOM 658 C CA . GLN A 1 82 ? 1.035 -7.887 -6.896 1.00 88.56 82 GLN A CA 1
ATOM 659 C C . GLN A 1 82 ? 0.906 -7.889 -5.368 1.00 88.56 82 GLN A C 1
ATOM 661 O O . GLN A 1 82 ? 0.756 -8.953 -4.768 1.00 88.56 82 GLN A O 1
ATOM 666 N N . GLU A 1 83 ? 0.949 -6.723 -4.722 1.00 86.69 83 GLU A N 1
ATOM 667 C CA . GLU A 1 83 ? 0.776 -6.601 -3.274 1.00 86.69 83 GLU A CA 1
ATOM 668 C C . GLU A 1 83 ? -0.638 -6.974 -2.821 1.00 86.69 83 GLU A C 1
ATOM 670 O O . GLU A 1 83 ? -0.770 -7.664 -1.812 1.00 86.69 83 GLU A O 1
ATOM 675 N N . ILE A 1 84 ? -1.678 -6.583 -3.566 1.00 84.12 84 ILE A N 1
ATOM 676 C CA . ILE A 1 84 ? -3.074 -6.951 -3.271 1.00 84.12 84 ILE A CA 1
ATOM 677 C C . ILE A 1 84 ? -3.311 -8.450 -3.459 1.00 84.12 84 ILE A C 1
ATOM 679 O O . ILE A 1 84 ? -4.024 -9.062 -2.667 1.00 84.12 84 ILE A O 1
ATOM 683 N N . ALA A 1 85 ? -2.719 -9.057 -4.489 1.00 87.44 85 ALA A N 1
ATOM 684 C CA . ALA A 1 85 ? -2.884 -10.482 -4.766 1.00 87.44 85 ALA A CA 1
ATOM 685 C C . ALA A 1 85 ? -2.243 -11.386 -3.696 1.00 87.44 85 ALA A C 1
ATOM 687 O O . ALA A 1 85 ? -2.514 -12.589 -3.656 1.00 87.44 85 ALA A O 1
ATOM 688 N N . ARG A 1 86 ? -1.385 -10.840 -2.823 1.00 84.69 86 ARG A N 1
ATOM 689 C CA . ARG A 1 86 ? -0.767 -11.618 -1.749 1.00 84.69 86 ARG A CA 1
ATOM 690 C C . ARG A 1 86 ? -1.812 -12.036 -0.709 1.00 84.69 86 ARG A C 1
ATOM 692 O O . ARG A 1 86 ? -2.550 -11.195 -0.203 1.00 84.69 86 ARG A O 1
ATOM 699 N N . PRO A 1 87 ? -1.813 -13.312 -0.278 1.00 84.06 87 PRO A N 1
ATOM 700 C CA . PRO A 1 87 ? -2.759 -13.790 0.730 1.00 84.06 87 PRO A CA 1
ATOM 701 C C . PRO A 1 87 ? -2.523 -13.163 2.113 1.00 84.06 87 PRO A C 1
ATOM 703 O O . PRO A 1 87 ? -3.445 -13.073 2.923 1.00 84.06 87 PRO A O 1
ATOM 706 N N . VAL A 1 88 ? -1.285 -12.742 2.395 1.00 82.38 88 VAL A N 1
ATOM 707 C CA . VAL A 1 88 ? -0.875 -12.118 3.655 1.00 82.38 88 VAL A CA 1
ATOM 708 C C . VAL A 1 88 ? -0.063 -10.867 3.343 1.00 82.38 88 VAL A C 1
ATOM 710 O O . VAL A 1 88 ? 0.882 -10.906 2.554 1.00 82.38 88 VAL A O 1
ATOM 713 N N . ALA A 1 89 ? -0.440 -9.757 3.976 1.00 80.5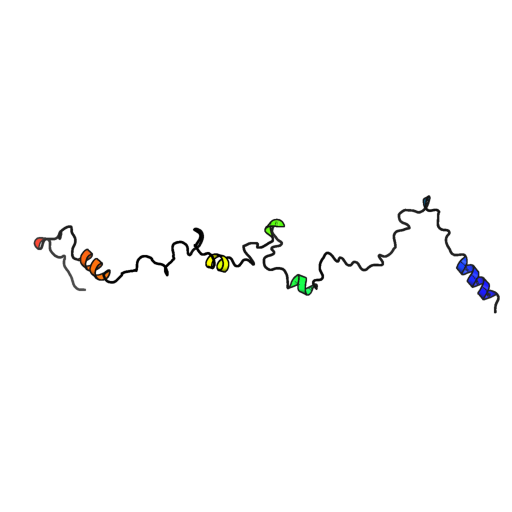6 89 ALA A N 1
ATOM 714 C CA . ALA A 1 89 ? 0.250 -8.483 3.836 1.00 80.56 89 ALA A CA 1
ATOM 715 C C . ALA A 1 89 ? 1.667 -8.558 4.434 1.00 80.56 89 ALA A C 1
ATOM 717 O O . ALA A 1 89 ? 1.873 -9.131 5.502 1.00 80.56 89 ALA A O 1
ATOM 718 N N . VAL A 1 90 ? 2.642 -7.952 3.756 1.00 83.19 90 VAL A N 1
ATOM 719 C CA . VAL A 1 90 ? 4.033 -7.847 4.231 1.00 83.19 90 VAL A CA 1
ATOM 720 C C . VAL A 1 90 ? 4.168 -6.636 5.156 1.00 83.19 90 VAL A C 1
ATOM 722 O O . VAL A 1 90 ? 3.474 -5.647 4.947 1.00 83.19 90 VAL A O 1
ATOM 725 N N . LEU A 1 91 ? 5.084 -6.668 6.132 1.00 81.06 91 LEU A N 1
ATOM 726 C CA . LEU A 1 91 ? 5.341 -5.567 7.081 1.00 81.06 91 LEU A CA 1
ATOM 727 C C . LEU A 1 91 ? 5.533 -4.187 6.427 1.00 81.06 91 LEU A C 1
ATOM 729 O O . LEU A 1 91 ? 5.142 -3.178 7.004 1.00 81.06 91 LEU A O 1
ATOM 733 N N . SER A 1 92 ? 6.129 -4.139 5.234 1.00 80.12 92 SER A N 1
ATOM 734 C CA . SER A 1 92 ? 6.353 -2.904 4.471 1.00 80.12 92 SER A CA 1
ATOM 735 C C . SER A 1 92 ? 5.095 -2.354 3.797 1.00 80.12 92 SER A C 1
ATOM 737 O O . SER A 1 92 ? 5.098 -1.213 3.342 1.00 80.12 92 SER A O 1
ATOM 739 N N . SER A 1 93 ? 4.032 -3.151 3.696 1.00 81.81 93 SER A N 1
ATOM 740 C CA . SER A 1 93 ? 2.791 -2.718 3.062 1.00 81.81 93 SER A CA 1
ATOM 741 C C . SER A 1 93 ? 2.026 -1.764 3.976 1.00 81.81 93 SER A C 1
ATOM 743 O O . SER A 1 93 ? 1.927 -1.959 5.187 1.00 81.81 93 SER A O 1
ATOM 745 N N . SER A 1 94 ? 1.410 -0.747 3.382 1.00 77.56 94 SER A N 1
ATOM 746 C CA . SER A 1 94 ? 0.551 0.200 4.103 1.00 77.56 94 SER A CA 1
ATOM 747 C C . SER A 1 94 ? -0.705 -0.459 4.692 1.00 77.56 94 SER A C 1
ATOM 749 O O . SER A 1 94 ? -1.282 0.057 5.651 1.00 77.56 94 SER A O 1
ATOM 751 N N . ILE A 1 95 ? -1.108 -1.600 4.126 1.00 77.00 95 ILE A N 1
ATOM 752 C CA . ILE A 1 95 ? -2.259 -2.414 4.534 1.00 77.00 95 ILE A CA 1
ATOM 753 C C . ILE A 1 95 ? -1.931 -3.267 5.766 1.00 77.00 95 ILE A C 1
ATOM 755 O O . ILE A 1 95 ? -2.838 -3.622 6.523 1.00 77.00 95 ILE A O 1
ATOM 759 N N . TYR A 1 96 ? -0.657 -3.588 6.010 1.00 77.44 96 TYR A N 1
ATOM 760 C CA . TYR A 1 96 ? -0.266 -4.388 7.167 1.00 77.44 96 TYR A CA 1
ATOM 761 C C . TYR A 1 96 ? -0.746 -3.742 8.474 1.00 77.44 96 TYR A C 1
ATOM 763 O O . TYR A 1 96 ? -0.546 -2.553 8.722 1.00 77.44 96 TYR A O 1
ATOM 771 N N . GLY A 1 97 ? -1.451 -4.525 9.295 1.00 76.38 97 GLY A N 1
ATOM 772 C CA . GLY A 1 97 ? -2.096 -4.051 10.526 1.00 76.38 97 GLY A CA 1
ATOM 773 C C . GLY A 1 97 ? -3.372 -3.215 10.329 1.00 76.38 97 GLY A C 1
ATOM 774 O O . GLY A 1 97 ? -4.048 -2.910 11.307 1.00 76.38 97 GLY A O 1
ATOM 775 N N . ARG A 1 98 ? -3.756 -2.876 9.090 1.00 76.19 98 ARG A N 1
ATOM 776 C CA . ARG A 1 98 ? -4.953 -2.080 8.749 1.00 76.19 98 ARG A CA 1
ATOM 777 C C . ARG A 1 98 ? -6.044 -2.899 8.064 1.00 76.19 98 ARG A C 1
ATOM 779 O O . ARG A 1 98 ? -6.759 -2.392 7.203 1.00 76.19 98 ARG A O 1
ATOM 786 N N . TYR A 1 99 ? -6.220 -4.153 8.469 1.00 73.50 99 TYR A N 1
ATOM 787 C CA . TYR A 1 99 ? -7.333 -4.990 8.014 1.00 73.50 99 TYR A CA 1
ATOM 788 C C . TYR A 1 99 ? -8.656 -4.547 8.665 1.00 73.50 99 TYR A C 1
ATOM 790 O O . TYR A 1 99 ? -9.222 -5.228 9.516 1.00 73.50 99 TYR A O 1
ATOM 798 N N . LEU A 1 100 ? -9.148 -3.367 8.277 1.00 68.88 100 LEU A N 1
ATOM 799 C CA . LEU A 1 100 ? -10.390 -2.776 8.786 1.00 68.88 100 LEU A CA 1
ATOM 800 C C . LEU A 1 100 ? -11.613 -3.661 8.504 1.00 68.88 100 LEU A C 1
ATOM 802 O O . LEU A 1 100 ? -12.528 -3.697 9.321 1.00 68.88 100 LEU A O 1
ATOM 806 N N . GLU A 1 101 ? -11.595 -4.386 7.387 1.00 72.69 101 GLU A N 1
ATOM 807 C CA . GLU A 1 101 ? -12.648 -5.323 6.973 1.00 72.69 101 GLU A CA 1
ATOM 808 C C . GLU A 1 101 ? -12.594 -6.662 7.725 1.00 72.69 101 GLU A C 1
ATOM 810 O O . GLU A 1 101 ? -13.615 -7.319 7.891 1.00 72.69 101 GLU A O 1
ATOM 815 N N . ARG A 1 102 ? -11.417 -7.057 8.229 1.00 71.06 102 ARG A N 1
ATOM 816 C CA . ARG A 1 102 ? -11.195 -8.283 9.021 1.00 71.06 102 ARG A CA 1
ATOM 817 C C . ARG A 1 102 ? -10.917 -7.965 10.491 1.00 71.06 102 ARG A C 1
ATOM 819 O O . ARG A 1 102 ? -10.080 -8.601 11.131 1.00 71.06 102 ARG A O 1
ATOM 826 N N . ARG A 1 103 ? -11.592 -6.959 11.046 1.00 72.50 103 ARG A N 1
ATOM 827 C CA . ARG A 1 103 ? -11.510 -6.705 12.488 1.00 72.50 103 ARG A CA 1
ATOM 828 C C . ARG A 1 103 ? -12.054 -7.926 13.230 1.00 72.50 103 ARG A C 1
ATOM 830 O O . ARG A 1 103 ? -13.217 -8.272 13.062 1.00 72.50 103 ARG A O 1
ATOM 837 N N . VAL A 1 104 ? -11.193 -8.567 14.022 1.00 76.38 104 VAL A N 1
ATOM 838 C CA . VAL A 1 104 ? -11.576 -9.687 14.897 1.00 76.38 104 VAL A CA 1
ATOM 839 C C . VAL A 1 104 ? -12.572 -9.201 15.949 1.00 76.38 104 VAL A C 1
ATOM 841 O O . VAL A 1 104 ? -13.589 -9.848 16.175 1.00 76.38 104 VAL A O 1
ATOM 844 N N . ASP A 1 105 ? -12.318 -8.013 16.505 1.00 77.44 105 ASP A N 1
ATOM 845 C CA . ASP A 1 105 ? -13.212 -7.375 17.463 1.00 77.44 105 ASP A CA 1
ATOM 846 C C . ASP A 1 105 ? -14.093 -6.308 16.796 1.00 77.44 105 ASP A C 1
ATOM 848 O O . ASP A 1 105 ? -13.579 -5.384 16.144 1.00 77.44 105 ASP A O 1
ATOM 852 N N . PRO A 1 106 ? -15.425 -6.374 16.974 1.00 77.31 106 PRO A N 1
ATOM 853 C CA . PRO A 1 106 ? -16.322 -5.340 16.487 1.00 77.31 106 PRO A CA 1
ATOM 854 C C . PRO A 1 106 ? -16.079 -4.028 17.242 1.00 77.31 106 PRO A C 1
ATOM 856 O O . PRO A 1 106 ? -15.905 -4.003 18.459 1.00 77.31 106 PRO A O 1
ATOM 859 N N . ILE A 1 107 ? -16.126 -2.902 16.526 1.00 78.00 107 ILE A N 1
ATOM 860 C CA . ILE A 1 107 ? -16.037 -1.573 17.144 1.00 78.00 107 ILE A CA 1
ATOM 861 C C . ILE A 1 107 ? -17.356 -1.286 17.879 1.00 78.00 107 ILE A C 1
ATOM 863 O O . ILE A 1 107 ? -18.282 -0.706 17.312 1.00 78.00 107 ILE A O 1
ATOM 867 N N . ASN A 1 108 ? -17.471 -1.680 19.145 1.00 81.38 108 ASN A N 1
ATOM 868 C CA . ASN A 1 108 ? -18.676 -1.455 19.939 1.00 81.38 108 ASN A CA 1
ATOM 869 C C . ASN A 1 108 ? -18.691 -0.044 20.562 1.00 81.38 108 ASN A C 1
ATOM 871 O O . ASN A 1 108 ? -18.226 0.200 21.670 1.00 81.38 108 ASN A O 1
ATOM 875 N N . ARG A 1 109 ? -19.288 0.927 19.862 1.00 81.69 109 ARG A N 1
ATOM 876 C CA . ARG A 1 109 ? -19.412 2.313 20.365 1.00 81.69 109 ARG A CA 1
ATOM 877 C C . ARG A 1 109 ? -20.690 2.611 21.155 1.00 81.69 109 ARG A C 1
ATOM 879 O O . ARG A 1 109 ? -20.895 3.753 21.563 1.00 81.69 109 ARG A O 1
ATOM 886 N N . ASN A 1 110 ? -21.515 1.599 21.415 1.00 86.75 110 ASN A N 1
ATOM 887 C CA . ASN A 1 110 ? -22.859 1.749 21.988 1.00 86.75 110 ASN A CA 1
ATOM 888 C C . ASN A 1 110 ? -22.883 2.504 23.330 1.00 86.75 110 ASN A C 1
ATOM 890 O O . ASN A 1 110 ? -23.820 3.250 23.593 1.00 86.75 110 ASN A O 1
ATOM 894 N N . PHE A 1 111 ? -21.840 2.362 24.154 1.00 84.62 111 PHE A N 1
ATOM 895 C CA . PHE A 1 111 ? -21.802 2.920 25.513 1.00 84.62 111 PHE A CA 1
ATOM 896 C C . PHE A 1 111 ? -20.715 3.974 25.727 1.00 84.62 111 PHE A C 1
ATOM 898 O O . PHE A 1 111 ? -20.436 4.341 26.865 1.00 84.62 111 PHE A O 1
ATOM 905 N N . VAL A 1 112 ? -20.117 4.509 24.657 1.00 86.00 112 VAL A N 1
ATOM 906 C CA . VAL A 1 112 ? -19.048 5.519 24.779 1.00 86.00 112 VAL A CA 1
ATOM 907 C C . VAL A 1 112 ? -19.547 6.751 25.533 1.00 86.00 112 VAL A C 1
ATOM 909 O O . VAL A 1 112 ? -18.898 7.208 26.469 1.00 86.00 112 VAL A O 1
ATOM 912 N N . ARG A 1 113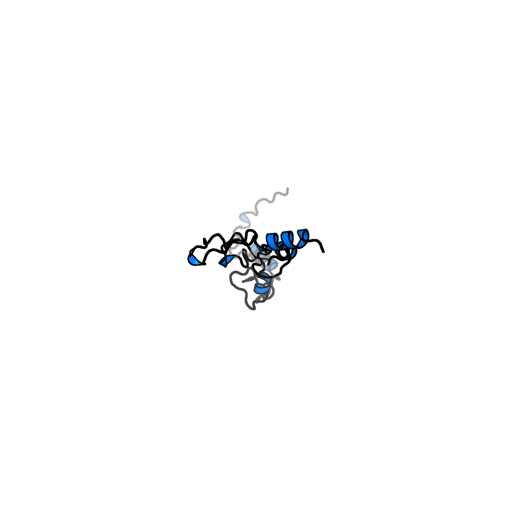 ? -20.742 7.246 25.184 1.00 83.69 113 ARG A N 1
ATOM 913 C CA . ARG A 1 113 ? -21.374 8.382 25.874 1.00 83.69 113 ARG A CA 1
ATOM 914 C C . ARG A 1 113 ? -21.649 8.092 27.349 1.00 83.69 113 ARG A C 1
ATOM 916 O O . ARG A 1 113 ? -21.361 8.935 28.187 1.00 83.69 113 ARG A O 1
ATOM 923 N N . MET A 1 114 ? -22.153 6.898 27.661 1.00 85.50 114 MET A N 1
ATOM 924 C CA . MET A 1 114 ? -22.427 6.492 29.044 1.00 85.50 114 MET A CA 1
ATOM 925 C C . MET A 1 114 ? -21.139 6.405 29.872 1.00 85.50 114 MET A C 1
ATOM 927 O O . MET A 1 114 ? -21.129 6.835 31.019 1.00 85.50 114 MET A O 1
ATOM 931 N N . GLY A 1 115 ? -20.043 5.916 29.283 1.00 86.50 115 GLY A N 1
ATOM 932 C CA . GLY A 1 115 ? -18.729 5.876 29.928 1.00 86.50 115 GLY A CA 1
ATOM 933 C C . GLY A 1 115 ? -18.157 7.266 30.219 1.00 86.50 115 GLY A C 1
ATOM 934 O O . GLY A 1 115 ? -17.617 7.476 31.300 1.00 86.50 115 GLY A O 1
ATOM 935 N N . ILE A 1 116 ? -18.325 8.222 29.297 1.00 87.00 116 ILE A N 1
ATOM 936 C CA . ILE A 1 116 ? -17.925 9.625 29.508 1.00 87.00 116 ILE A CA 1
ATOM 937 C C . ILE A 1 116 ? -18.719 10.235 30.667 1.00 87.00 116 ILE A C 1
ATOM 939 O O . ILE A 1 116 ? -18.122 10.746 31.606 1.00 87.00 116 ILE A O 1
ATOM 943 N N . ILE A 1 117 ? -20.051 10.106 30.647 1.00 84.88 117 ILE A N 1
ATOM 944 C CA . ILE A 1 117 ? -20.921 10.626 31.715 1.00 84.88 117 ILE A CA 1
ATOM 945 C C . ILE A 1 117 ? -20.546 10.011 33.066 1.00 84.88 117 ILE A C 1
ATOM 947 O O . ILE A 1 117 ? -20.444 10.722 34.062 1.00 84.88 117 ILE A O 1
ATOM 951 N N . ALA A 1 118 ? -20.313 8.698 33.108 1.00 84.81 118 ALA A N 1
ATOM 952 C CA . ALA A 1 118 ? -19.930 8.022 34.337 1.00 84.81 118 ALA A CA 1
ATOM 953 C C . ALA A 1 118 ? -18.573 8.508 34.872 1.00 84.81 118 ALA A C 1
ATOM 955 O O . ALA A 1 118 ? -18.428 8.680 36.078 1.00 84.81 118 ALA A O 1
ATOM 956 N N . LEU A 1 119 ? -17.601 8.758 33.990 1.00 83.69 119 LEU A N 1
ATOM 957 C CA . LEU A 1 119 ? -16.276 9.266 34.353 1.00 83.69 119 LEU A CA 1
ATOM 958 C C . LEU A 1 119 ? -16.315 10.720 34.844 1.00 83.69 119 LEU A C 1
ATOM 960 O O . LEU A 1 119 ? -15.619 11.062 35.802 1.00 83.69 119 LEU A O 1
ATOM 964 N N . ASP A 1 120 ? -17.114 11.564 34.191 1.00 79.06 120 ASP A N 1
ATOM 965 C CA . ASP A 1 120 ? -17.255 12.976 34.546 1.00 79.06 120 ASP A CA 1
ATOM 966 C C . ASP A 1 120 ? -18.006 13.146 35.867 1.00 79.06 120 ASP A C 1
ATOM 968 O O . ASP A 1 120 ? -17.584 13.926 36.723 1.00 79.06 120 ASP A O 1
ATOM 972 N N . PHE A 1 121 ? -19.095 12.395 36.046 1.00 76.00 121 PHE A N 1
ATOM 973 C CA . PHE A 1 121 ? -19.993 12.553 37.185 1.00 76.00 121 PHE A CA 1
ATOM 974 C C . PHE A 1 121 ? -19.536 11.767 38.420 1.00 76.00 121 PHE A C 1
ATOM 976 O O . PHE A 1 121 ? -19.572 12.286 39.534 1.00 76.00 121 PHE A O 1
ATOM 983 N N . TYR A 1 122 ? -19.070 10.527 38.247 1.00 72.25 122 TYR A N 1
ATOM 984 C CA . TYR A 1 122 ? -18.674 9.657 39.356 1.00 72.25 122 TYR A CA 1
ATOM 985 C C . TYR A 1 122 ? -17.151 9.544 39.439 1.00 72.25 122 TYR A C 1
ATOM 987 O O . TYR A 1 122 ? -16.540 8.556 39.023 1.00 72.25 122 TYR A O 1
ATOM 995 N N . ARG A 1 123 ? -16.505 10.555 40.027 1.00 69.69 123 ARG A N 1
ATOM 996 C CA . ARG A 1 123 ? -15.084 10.452 40.382 1.00 69.69 123 ARG A CA 1
ATOM 997 C C . ARG A 1 123 ? -14.914 9.580 41.627 1.00 69.69 123 ARG A C 1
ATOM 999 O O . ARG A 1 123 ? -15.559 9.801 42.644 1.00 69.69 123 ARG A O 1
ATOM 1006 N N . LYS A 1 124 ? -14.020 8.586 41.549 1.00 71.44 124 LYS A N 1
ATOM 1007 C CA . LYS A 1 124 ? -13.696 7.671 42.668 1.00 71.44 124 LYS A CA 1
ATOM 1008 C C . LYS A 1 124 ? -13.046 8.384 43.854 1.00 71.44 124 LYS A C 1
ATOM 1010 O O . LYS A 1 124 ? -13.156 7.932 44.988 1.00 71.44 124 LYS A O 1
ATOM 1015 N N . ASN A 1 125 ? -12.386 9.501 43.576 1.00 66.56 125 ASN A N 1
ATOM 1016 C CA . ASN A 1 125 ? -11.875 10.403 44.590 1.00 66.56 125 ASN A CA 1
ATOM 1017 C C . ASN A 1 125 ? -13.041 11.343 44.892 1.00 66.56 125 ASN A C 1
ATOM 1019 O O . ASN A 1 125 ? -13.415 12.117 44.009 1.00 66.56 125 ASN A O 1
ATOM 1023 N N . GLY A 1 126 ? -13.665 11.183 46.062 1.00 64.88 126 GLY A N 1
ATOM 1024 C CA . GLY A 1 126 ? -14.870 11.912 46.457 1.00 64.88 126 GLY A CA 1
ATOM 1025 C C . GLY A 1 126 ? -14.783 13.421 46.207 1.00 64.88 126 GLY A C 1
ATOM 1026 O O . GLY A 1 126 ? -13.700 13.988 46.066 1.00 64.88 126 GLY A O 1
ATOM 1027 N N . ILE A 1 127 ? -15.949 14.065 46.128 1.00 61.66 127 ILE A N 1
ATOM 1028 C CA . ILE A 1 127 ? -16.086 15.505 45.885 1.00 61.66 127 ILE A CA 1
ATOM 1029 C C . ILE A 1 127 ? -15.191 16.258 46.880 1.00 61.66 127 ILE A C 1
ATOM 1031 O O . ILE A 1 127 ? -15.446 16.246 48.078 1.00 61.66 127 ILE A O 1
ATOM 1035 N N . SER A 1 128 ? -14.139 16.919 46.392 1.00 58.31 128 SER A N 1
ATOM 1036 C CA . SER A 1 128 ? -13.203 17.674 47.238 1.00 58.31 128 SER A CA 1
ATOM 1037 C C . SER A 1 128 ? -13.751 19.033 47.687 1.00 58.31 128 SER A C 1
ATOM 1039 O O . SER A 1 128 ? -12.993 19.850 48.195 1.00 58.31 128 SER A O 1
ATOM 1041 N N . LYS A 1 129 ? -15.021 19.323 47.392 1.00 58.62 129 LYS A N 1
ATOM 1042 C CA . LYS A 1 129 ? -15.688 20.587 47.693 1.00 58.62 129 LYS A CA 1
ATOM 1043 C C . LYS A 1 129 ? -16.921 20.288 48.525 1.00 58.62 129 LYS A C 1
ATOM 1045 O O . LYS A 1 129 ? -17.889 19.715 48.023 1.00 58.62 129 LYS A O 1
ATOM 1050 N N . SER A 1 130 ? -16.847 20.627 49.800 1.00 61.94 130 SER A N 1
ATOM 1051 C CA . SER A 1 130 ? -17.998 20.609 50.690 1.00 61.94 130 SER A CA 1
ATOM 1052 C C . SER A 1 130 ? -18.938 21.772 50.344 1.00 61.94 130 SER A C 1
ATOM 1054 O O . SER A 1 130 ? -18.552 22.717 49.657 1.00 61.94 130 SER A O 1
ATOM 1056 N N . LEU A 1 131 ? -20.192 21.708 50.796 1.00 60.66 131 LEU A N 1
ATOM 1057 C CA . LEU A 1 131 ? -21.170 22.789 50.595 1.00 60.66 131 LEU A CA 1
ATOM 1058 C C . LEU A 1 131 ? -20.694 24.103 51.255 1.00 60.66 131 LEU A C 1
ATOM 1060 O O . LEU A 1 131 ? -21.020 25.188 50.780 1.00 60.66 131 LEU A O 1
ATOM 1064 N N . GLU A 1 132 ? -19.859 23.989 52.293 1.00 64.06 132 GLU A N 1
ATOM 1065 C CA . GLU A 1 132 ? -19.193 25.095 52.989 1.00 64.06 132 GLU A CA 1
ATOM 1066 C C . GLU A 1 132 ? -18.111 25.774 52.128 1.00 64.06 132 GLU A C 1
ATOM 1068 O O . GLU A 1 132 ? -17.929 26.985 52.231 1.00 64.06 132 GLU A O 1
ATOM 1073 N N . ASP A 1 133 ? -17.454 25.037 51.222 1.00 66.00 133 ASP A N 1
ATOM 1074 C CA . ASP A 1 133 ? -16.405 25.566 50.330 1.00 66.00 133 ASP A CA 1
ATOM 1075 C C . ASP A 1 133 ? -16.960 26.396 49.155 1.00 66.00 133 ASP A C 1
ATOM 1077 O O . ASP A 1 133 ? -16.199 27.047 48.435 1.00 66.00 133 ASP A O 1
ATOM 1081 N N . GLY A 1 134 ? -18.282 26.384 48.954 1.00 59.84 134 GLY A N 1
ATOM 1082 C CA . GLY A 1 134 ? -18.977 27.159 47.931 1.00 59.84 134 GLY A CA 1
ATOM 1083 C C . GLY A 1 134 ? -18.773 26.648 46.497 1.00 59.84 134 GLY A C 1
ATOM 1084 O O . GLY A 1 134 ? -17.671 26.368 46.017 1.00 59.84 134 GLY A O 1
ATOM 1085 N N . TYR A 1 135 ? -19.865 26.581 45.736 1.00 59.88 135 TYR A N 1
ATOM 1086 C CA . TYR A 1 135 ? -19.786 26.506 44.278 1.00 59.88 135 TYR A CA 1
ATOM 1087 C C . TYR A 1 135 ? -19.448 27.920 43.804 1.00 59.88 135 TYR A C 1
ATOM 1089 O O . TYR A 1 135 ? -20.283 28.810 43.932 1.00 59.88 135 TYR A O 1
ATOM 1097 N N . GLY A 1 136 ? -18.201 28.153 43.379 1.00 63.19 136 GLY A N 1
ATOM 1098 C CA . GLY A 1 136 ? -17.704 29.484 43.005 1.00 63.19 136 GLY A CA 1
ATOM 1099 C C . GLY A 1 136 ? -18.711 30.310 42.192 1.00 63.19 136 GLY A C 1
ATOM 1100 O O . GLY A 1 136 ? -19.481 29.757 41.410 1.00 63.19 136 GLY A O 1
ATOM 1101 N N . ALA A 1 137 ? -18.712 31.629 42.410 1.00 58.03 137 ALA A N 1
ATOM 1102 C CA . ALA A 1 137 ? -19.731 32.545 41.904 1.00 58.03 137 ALA A CA 1
ATOM 1103 C C . ALA A 1 137 ? -19.980 32.382 40.393 1.00 58.03 137 ALA A C 1
ATOM 1105 O O . ALA A 1 137 ? -19.125 32.705 39.568 1.00 58.03 137 ALA A O 1
ATOM 1106 N N . VAL A 1 138 ? -21.175 31.907 40.037 1.00 58.34 138 VAL A N 1
ATOM 1107 C CA . VAL A 1 138 ? -21.662 31.901 38.655 1.00 58.34 138 VAL A CA 1
ATOM 1108 C C . VAL A 1 138 ? -22.297 33.261 38.401 1.00 58.34 138 VAL A C 1
ATOM 1110 O O . VAL A 1 138 ? -23.455 33.487 38.744 1.00 58.34 138 VAL A O 1
ATOM 1113 N N . VAL A 1 139 ? -21.518 34.190 37.851 1.00 52.59 139 VAL A N 1
ATOM 1114 C CA . VAL A 1 139 ? -22.046 35.468 37.363 1.00 52.59 139 VAL A CA 1
ATOM 1115 C C . VAL A 1 139 ? -22.509 35.247 35.921 1.00 52.59 139 VAL A C 1
ATOM 1117 O O . VAL A 1 139 ? -21.668 34.926 35.078 1.00 52.59 139 VAL A O 1
ATOM 1120 N N . PRO A 1 140 ? -23.815 35.352 35.618 1.00 58.94 140 PRO A N 1
ATOM 1121 C CA . PRO A 1 140 ? -24.278 35.307 34.239 1.00 58.94 140 PRO A CA 1
ATOM 1122 C C . PRO A 1 140 ? -23.775 36.551 33.496 1.00 58.94 140 PRO A C 1
ATOM 1124 O O . PRO A 1 140 ? -23.840 37.660 34.029 1.00 58.94 140 PRO A O 1
ATOM 1127 N N . SER A 1 141 ? -23.246 36.340 32.291 1.00 52.81 141 SER A N 1
ATOM 1128 C CA . SER A 1 141 ? -22.897 37.399 31.336 1.00 52.81 141 SER A CA 1
ATOM 1129 C C . SER A 1 141 ? -24.134 38.046 30.733 1.00 52.81 141 SER A C 1
ATOM 1131 O O . SER A 1 141 ? -25.036 37.258 30.359 1.00 52.81 141 SER A O 1
#